Protein AF-B9S0R6-F1 (afdb_monomer)

Nearest PDB structures (foldseek):
  6re8-assembly1_X  TM=9.448E-01  e=1.190E-04  Polytomella sp. Pringsheim 198.80
  7tjx-assembly1_B  TM=8.939E-01  e=7.046E-03  Saccharomyces cerevisiae
  6foc-assembly1_A  TM=8.684E-01  e=1.083E-02  Mycolicibacterium smegmatis MC2 155
  7njo-assembly1_C  TM=8.568E-01  e=1.342E-02  Mycolicibacterium smegmatis MC2 155
  8jr0-assembly1_C  TM=8.614E-01  e=3.404E-02  Mycobacterium tuberculosis

Solvent-accessible surface area (backbone atoms only — not comparable to full-atom values): 4742 Å² total; per-residue (Å²): 142,72,86,71,80,90,73,59,91,88,63,90,80,83,82,85,86,66,73,67,57,39,73,49,62,79,68,52,64,96,62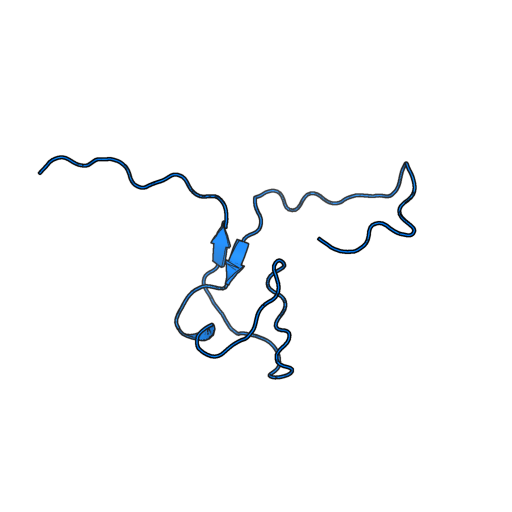,47,65,50,98,82,59,47,67,76,61,84,78,64,86,75,84,58,97,40,66,42,55,78,79,71,82,78,82,79,90,76,86,130

Sequence (64 aa):
MSATDGLIRGMEVIDTGGPLSVPVGGATLGRLFNVLEEPVDDLGPVDTRATSPIHRSAPAFIQC

Mean predicted aligned error: 6.26 Å

InterPro domains:
  IPR027417 P-loop containing nucleoside triphosphate hydrolase [SSF52540] (21-62)
  IPR050053 ATPase alpha/beta chains [PTHR15184] (1-63)

Secondary structure (DSSP, 8-state):
----TT--TT------SSS-EEE-SGGGTT--B-TTS-B-SSS-----S-EEES--PPPP----

Foldseek 3Di:
DDDCPPDDPPDDDDDPPDAQKEADDPQCPPFDADPNRDTPPPPDDRDGPDIGHPDDDDDDDDDD

Radius of gyration: 16.46 Å; Cα contacts (8 Å, |Δi|>4): 51; chains: 1; bounding box: 41×21×51 Å

pLDDT: mean 87.4, std 6.11, range [59.59, 94.75]

Structure (mmCIF, N/CA/C/O backbone):
data_AF-B9S0R6-F1
#
_entry.id   AF-B9S0R6-F1
#
loop_
_atom_site.group_PDB
_atom_site.id
_atom_site.type_symbol
_atom_site.label_atom_id
_atom_site.label_alt_id
_atom_site.label_comp_id
_atom_site.label_asym_id
_atom_site.label_entity_id
_atom_site.label_seq_id
_atom_site.pdbx_PDB_ins_code
_atom_site.Cartn_x
_atom_site.Cartn_y
_atom_site.Cartn_z
_atom_site.occupancy
_atom_site.B_iso_or_eq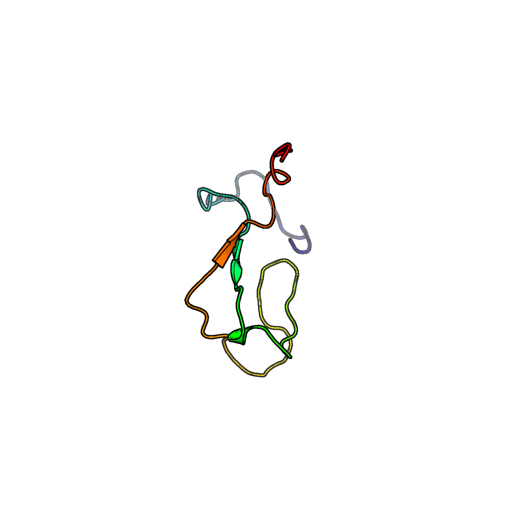uiv
_atom_site.auth_seq_id
_atom_site.auth_comp_id
_atom_site.auth_asym_id
_atom_site.auth_atom_id
_atom_site.pdbx_PDB_model_num
ATOM 1 N N . MET A 1 1 ? 2.286 2.403 -8.591 1.00 67.81 1 MET A N 1
ATOM 2 C CA . MET A 1 1 ? 2.059 3.840 -8.835 1.00 67.81 1 MET A CA 1
ATOM 3 C C . MET A 1 1 ? 3.408 4.474 -9.101 1.00 67.81 1 MET A C 1
ATOM 5 O O . MET A 1 1 ? 4.052 4.958 -8.182 1.00 67.81 1 MET A O 1
ATOM 9 N N . SER A 1 2 ? 3.850 4.388 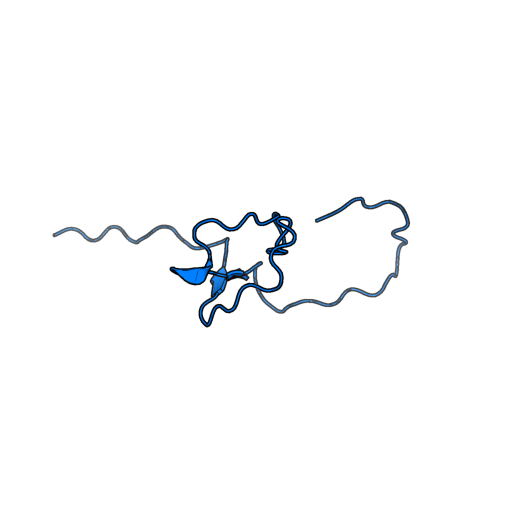-10.349 1.00 82.62 2 SER A N 1
ATOM 10 C CA . SER A 1 2 ? 5.195 4.780 -10.781 1.00 82.62 2 SER A CA 1
ATOM 11 C C . SER A 1 2 ? 5.080 5.715 -11.985 1.00 82.62 2 SER A C 1
ATOM 13 O O . SER A 1 2 ? 3.966 6.079 -12.373 1.00 82.62 2 SER A O 1
ATOM 15 N N . ALA A 1 3 ? 6.214 6.120 -12.562 1.00 88.19 3 ALA A N 1
ATOM 16 C CA . ALA A 1 3 ? 6.227 6.928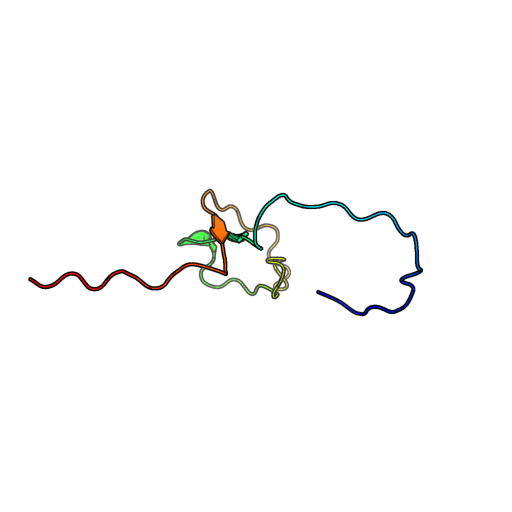 -13.777 1.00 88.19 3 ALA A CA 1
ATOM 17 C C . ALA A 1 3 ? 5.367 6.288 -14.882 1.00 88.19 3 ALA A C 1
ATOM 19 O O . ALA A 1 3 ? 5.302 5.066 -15.010 1.00 88.19 3 ALA A O 1
ATOM 20 N N . THR A 1 4 ? 4.693 7.133 -15.662 1.00 88.25 4 THR A N 1
ATOM 21 C CA . THR A 1 4 ? 3.810 6.707 -16.764 1.00 88.25 4 THR A CA 1
ATOM 22 C C . THR A 1 4 ? 4.504 6.758 -18.126 1.00 88.25 4 THR A C 1
ATOM 24 O O . THR A 1 4 ? 3.875 6.516 -19.156 1.00 88.25 4 THR A O 1
ATOM 27 N N . ASP A 1 5 ? 5.808 7.039 -18.136 1.00 88.88 5 ASP A N 1
ATOM 28 C CA . ASP A 1 5 ? 6.626 7.060 -19.342 1.00 88.88 5 ASP A CA 1
ATOM 29 C C . ASP A 1 5 ? 6.651 5.671 -19.997 1.00 88.88 5 ASP A C 1
ATOM 31 O O . ASP A 1 5 ? 6.874 4.655 -19.342 1.00 88.88 5 ASP A O 1
ATOM 35 N N . GLY A 1 6 ? 6.404 5.623 -21.308 1.00 90.00 6 GLY A N 1
ATOM 36 C CA . GLY A 1 6 ? 6.379 4.376 -22.081 1.00 90.00 6 GLY A CA 1
ATOM 37 C C . GLY A 1 6 ? 5.039 3.630 -22.086 1.00 90.00 6 GLY A C 1
ATOM 38 O O . GLY A 1 6 ? 4.912 2.637 -22.803 1.00 90.00 6 GLY A O 1
ATOM 39 N N . LEU A 1 7 ? 4.016 4.107 -21.365 1.00 92.25 7 LEU A N 1
ATOM 40 C CA . LEU A 1 7 ? 2.661 3.564 -21.488 1.00 92.25 7 LEU A CA 1
ATOM 41 C C . LEU A 1 7 ? 2.029 3.974 -22.826 1.00 92.25 7 LEU A C 1
ATOM 43 O O . LEU A 1 7 ? 2.027 5.145 -23.206 1.00 92.25 7 LEU A O 1
ATOM 47 N N . ILE A 1 8 ? 1.442 3.001 -23.525 1.00 94.50 8 ILE A N 1
ATOM 48 C CA . ILE A 1 8 ? 0.740 3.206 -24.797 1.00 94.50 8 ILE A CA 1
ATOM 49 C C . ILE A 1 8 ? -0.723 2.779 -24.688 1.00 94.50 8 ILE A C 1
ATOM 51 O O . ILE A 1 8 ? -1.092 1.915 -23.893 1.00 94.50 8 ILE A O 1
ATOM 55 N N . ARG A 1 9 ? -1.580 3.382 -25.516 1.00 94.00 9 ARG A N 1
ATOM 56 C CA . ARG A 1 9 ? -2.994 2.994 -25.600 1.00 94.00 9 ARG A CA 1
ATOM 57 C C . ARG A 1 9 ? -3.105 1.558 -26.117 1.00 94.00 9 ARG A C 1
ATOM 59 O O . ARG A 1 9 ? -2.448 1.213 -27.093 1.00 94.00 9 ARG A O 1
ATOM 66 N N . GLY A 1 10 ? -3.968 0.760 -25.491 1.00 93.38 10 GLY A N 1
ATOM 67 C CA . GLY A 1 10 ? -4.169 -0.649 -25.843 1.00 93.38 10 GLY A CA 1
ATOM 68 C C . GLY A 1 10 ? -3.201 -1.623 -25.165 1.00 93.38 10 GLY A C 1
ATOM 69 O O . GLY A 1 10 ? -3.247 -2.808 -25.472 1.00 93.38 10 GLY A O 1
ATOM 70 N N . MET A 1 11 ? -2.345 -1.147 -24.253 1.00 94.75 11 MET A N 1
ATOM 71 C CA . MET A 1 11 ? -1.556 -2.019 -23.383 1.00 94.75 11 MET A CA 1
ATOM 72 C C . MET A 1 11 ? -2.479 -2.865 -22.495 1.00 94.75 11 MET A C 1
ATOM 74 O O . MET A 1 11 ? -3.500 -2.379 -22.008 1.00 94.75 11 MET A O 1
ATOM 78 N N . GLU A 1 12 ? -2.116 -4.130 -22.306 1.00 94.00 12 GLU A N 1
ATOM 79 C CA . GLU A 1 12 ? -2.838 -5.055 -21.438 1.00 94.00 12 GLU A CA 1
ATOM 80 C C . GLU A 1 12 ? -2.736 -4.613 -19.972 1.00 94.00 12 GLU A C 1
ATOM 82 O O . GLU A 1 12 ? -1.673 -4.206 -19.501 1.00 94.00 12 GLU A O 1
ATOM 87 N N . VAL A 1 13 ? -3.855 -4.681 -19.254 1.00 92.94 13 VAL A N 1
ATOM 88 C CA . VAL A 1 13 ? -3.951 -4.323 -17.837 1.00 92.94 13 VAL A CA 1
ATOM 89 C C . VAL A 1 13 ? -4.671 -5.449 -17.113 1.00 92.94 13 VAL A C 1
ATOM 91 O O . VAL A 1 13 ? -5.710 -5.919 -17.573 1.00 92.94 13 VAL A O 1
ATOM 94 N N . ILE A 1 14 ? -4.122 -5.860 -15.972 1.00 93.56 14 ILE A N 1
ATOM 95 C CA . ILE A 1 14 ? -4.688 -6.906 -15.121 1.00 93.56 14 ILE A CA 1
ATOM 96 C C . ILE A 1 14 ? -5.324 -6.241 -13.900 1.00 93.56 14 ILE A C 1
ATOM 98 O O . ILE A 1 14 ? -4.670 -5.472 -13.197 1.00 93.56 14 ILE A O 1
ATOM 102 N N . ASP A 1 15 ? -6.595 -6.550 -13.651 1.00 92.12 15 ASP A N 1
ATOM 103 C CA . ASP A 1 15 ? -7.287 -6.166 -12.422 1.00 92.12 15 ASP A CA 1
ATOM 104 C C . ASP A 1 15 ? -6.953 -7.161 -11.300 1.00 92.12 15 ASP A C 1
ATOM 106 O 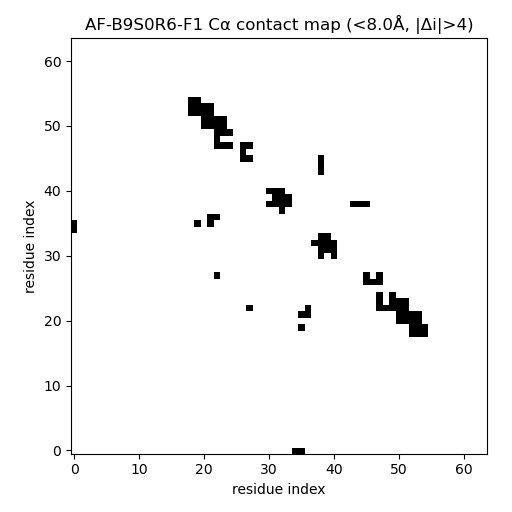O . ASP A 1 15 ? -7.109 -8.373 -11.460 1.00 92.12 15 ASP A O 1
ATOM 110 N N . THR A 1 16 ? -6.499 -6.652 -10.155 1.00 88.88 16 THR A N 1
ATOM 111 C CA . THR A 1 16 ? -6.206 -7.450 -8.956 1.00 88.88 16 THR A CA 1
ATOM 112 C C . THR A 1 16 ? -7.470 -7.851 -8.189 1.00 88.88 16 THR A C 1
ATOM 114 O O . THR A 1 16 ? -7.384 -8.630 -7.240 1.00 88.88 16 THR A O 1
ATOM 117 N N . GLY A 1 17 ? -8.643 -7.339 -8.578 1.00 90.38 17 GLY A N 1
ATOM 118 C CA . GLY A 1 17 ? -9.948 -7.726 -8.032 1.00 90.38 17 GLY A CA 1
ATOM 119 C C . GLY A 1 17 ? -10.291 -7.076 -6.690 1.00 90.38 17 GLY A C 1
ATOM 120 O O . GLY A 1 17 ? -11.282 -7.438 -6.056 1.00 90.38 17 GLY A O 1
ATOM 121 N N . GLY A 1 18 ? -9.486 -6.118 -6.236 1.00 87.25 18 GLY A N 1
ATOM 122 C CA . GLY A 1 18 ? -9.677 -5.455 -4.956 1.00 87.25 18 GLY A CA 1
ATOM 123 C C . GLY A 1 18 ? -8.746 -4.262 -4.759 1.00 87.25 18 GLY A C 1
ATOM 124 O O . GLY A 1 18 ? -7.816 -4.055 -5.543 1.00 87.25 18 GLY A O 1
ATOM 125 N N . PRO A 1 19 ? -8.995 -3.459 -3.713 1.00 87.88 19 PRO A N 1
ATOM 126 C CA . PRO A 1 19 ? -8.126 -2.348 -3.357 1.00 87.88 19 PRO A CA 1
ATOM 127 C C . PRO A 1 19 ? -6.727 -2.836 -2.953 1.00 87.88 19 PRO A C 1
ATOM 129 O O . PRO A 1 19 ? -6.548 -3.957 -2.472 1.00 87.88 19 PRO A O 1
ATOM 132 N N . LEU A 1 20 ? -5.748 -1.942 -3.092 1.00 89.38 20 LEU A N 1
ATOM 133 C CA . LEU A 1 20 ? -4.372 -2.144 -2.636 1.00 89.38 20 LEU A CA 1
ATOM 134 C C . LEU A 1 20 ? -4.346 -2.578 -1.155 1.00 89.38 20 LEU A C 1
ATOM 136 O O . LEU A 1 20 ? -5.065 -1.992 -0.334 1.00 89.38 20 LEU A O 1
ATOM 140 N N . SER A 1 21 ? -3.591 -3.632 -0.836 1.00 89.31 21 SER A N 1
ATOM 141 C CA . SER A 1 21 ? -3.729 -4.423 0.394 1.00 89.31 21 SER A CA 1
ATOM 142 C C . SER A 1 21 ? -2.390 -4.687 1.075 1.00 89.31 21 SER A C 1
ATOM 144 O O . SER A 1 21 ? -1.728 -5.675 0.788 1.00 89.31 21 SER A O 1
ATOM 146 N N . VAL A 1 22 ? -2.060 -3.867 2.071 1.00 89.31 22 VAL A N 1
ATOM 147 C CA . VAL A 1 22 ? -0.729 -3.811 2.681 1.00 89.31 22 VAL A CA 1
ATOM 148 C C . VAL A 1 22 ? -0.497 -4.913 3.713 1.00 89.31 22 VAL A C 1
ATOM 150 O O . VAL A 1 22 ? -1.437 -5.271 4.434 1.00 89.31 22 VAL A O 1
ATOM 153 N N . PRO A 1 23 ? 0.735 -5.440 3.859 1.00 89.50 23 PRO A N 1
ATOM 154 C CA . PRO A 1 23 ? 1.070 -6.328 4.961 1.00 89.50 23 PRO A CA 1
ATOM 155 C C . PRO A 1 23 ? 0.902 -5.588 6.292 1.00 89.50 23 PRO A C 1
ATOM 157 O O . PRO A 1 23 ? 1.293 -4.431 6.436 1.00 89.50 23 PRO A O 1
ATOM 160 N N . VAL A 1 24 ? 0.318 -6.260 7.282 1.00 89.12 24 VAL A N 1
ATOM 161 C CA . VAL A 1 24 ? 0.109 -5.713 8.628 1.00 89.12 24 VAL A CA 1
ATOM 162 C C . VAL A 1 24 ? 0.564 -6.700 9.700 1.00 89.12 24 VAL A C 1
ATOM 164 O O . VAL A 1 24 ? 0.598 -7.912 9.489 1.00 89.12 24 VAL A O 1
ATOM 167 N N . GLY A 1 25 ? 0.885 -6.181 10.884 1.00 88.44 25 GLY A N 1
ATOM 168 C CA . GLY A 1 25 ? 1.236 -6.973 12.065 1.00 88.44 25 GLY A CA 1
ATOM 169 C C . GLY A 1 25 ? 2.627 -6.652 12.606 1.00 88.44 25 GLY A C 1
ATOM 170 O O . GLY A 1 25 ? 3.272 -5.701 12.187 1.00 88.44 25 GLY A O 1
ATOM 171 N N . GLY A 1 26 ? 3.108 -7.453 13.559 1.00 87.56 26 GLY A N 1
ATOM 172 C CA . GLY A 1 26 ? 4.412 -7.212 14.194 1.00 87.56 26 GLY A CA 1
ATOM 173 C C . GLY A 1 26 ? 5.603 -7.323 13.233 1.00 87.56 26 GLY A C 1
ATOM 174 O O . GLY A 1 26 ? 6.606 -6.649 13.431 1.00 87.56 26 GLY A O 1
ATOM 175 N N . ALA A 1 27 ? 5.475 -8.120 12.167 1.00 85.12 27 ALA A N 1
ATOM 176 C CA . ALA A 1 27 ? 6.532 -8.344 11.179 1.00 85.12 27 ALA A CA 1
ATOM 177 C C . ALA A 1 27 ? 6.874 -7.099 10.337 1.00 85.12 27 ALA A C 1
ATOM 179 O O . ALA A 1 27 ? 7.945 -7.044 9.739 1.00 85.12 27 ALA A O 1
ATOM 180 N N . THR A 1 28 ? 5.995 -6.092 10.298 1.00 87.12 28 THR A N 1
ATOM 181 C CA . THR A 1 28 ? 6.233 -4.842 9.561 1.00 87.12 28 THR A CA 1
ATOM 182 C C . THR A 1 28 ? 6.951 -3.783 10.400 1.00 87.12 28 THR A C 1
ATOM 184 O O . THR A 1 28 ? 7.322 -2.734 9.878 1.00 87.12 28 THR A O 1
ATOM 187 N N . LEU A 1 29 ? 7.143 -4.015 11.703 1.00 87.69 29 LEU A N 1
ATOM 188 C CA . LEU A 1 29 ? 7.815 -3.064 12.586 1.00 87.69 29 LEU A CA 1
ATOM 189 C C . LEU A 1 29 ? 9.306 -2.968 12.242 1.00 87.69 29 LEU A C 1
ATOM 191 O O . LEU A 1 29 ? 9.996 -3.978 12.142 1.00 87.69 29 LEU A O 1
ATOM 195 N N . GLY A 1 30 ? 9.804 -1.740 12.086 1.00 88.00 30 GLY A N 1
ATOM 196 C CA . GLY A 1 30 ? 11.206 -1.478 11.740 1.00 88.00 30 GLY A CA 1
ATOM 197 C C . GLY A 1 30 ? 11.551 -1.695 10.264 1.00 88.00 30 GLY A C 1
ATOM 198 O O . GLY A 1 30 ? 12.721 -1.610 9.907 1.00 88.00 30 GLY A O 1
ATOM 199 N N . ARG A 1 31 ? 10.550 -1.960 9.419 1.00 89.75 31 ARG A N 1
ATOM 200 C CA . ARG A 1 31 ? 10.700 -2.109 7.969 1.00 89.75 31 ARG A CA 1
ATOM 201 C C . ARG A 1 31 ? 10.307 -0.818 7.250 1.00 89.75 31 ARG A C 1
ATOM 203 O O . ARG A 1 31 ? 9.431 -0.091 7.728 1.00 89.75 31 ARG A O 1
ATOM 210 N N . LEU A 1 32 ? 10.931 -0.545 6.105 1.00 87.25 32 LEU A N 1
ATOM 211 C CA . LEU A 1 32 ? 10.577 0.589 5.245 1.00 87.25 32 LEU A CA 1
ATOM 212 C C . LEU A 1 32 ? 9.867 0.090 3.988 1.00 87.25 32 LEU A C 1
ATOM 214 O O . LEU A 1 32 ? 10.425 -0.692 3.223 1.00 87.25 32 LEU A O 1
ATOM 218 N N . PHE A 1 33 ? 8.649 0.579 3.766 1.00 88.62 33 PHE A N 1
ATOM 219 C CA . PHE A 1 33 ? 7.813 0.194 2.632 1.00 88.62 33 PHE A CA 1
ATOM 220 C C . PHE A 1 33 ? 7.534 1.382 1.724 1.00 88.62 33 PHE A C 1
ATOM 222 O O . PHE A 1 33 ? 7.389 2.516 2.194 1.00 88.62 33 PHE A O 1
ATOM 229 N N . ASN A 1 34 ? 7.398 1.109 0.429 1.00 87.94 34 ASN A N 1
ATOM 230 C CA . ASN A 1 34 ? 6.807 2.059 -0.501 1.00 87.94 34 ASN A CA 1
ATOM 231 C C . ASN A 1 34 ? 5.265 1.973 -0.488 1.00 87.94 34 ASN A C 1
ATOM 233 O O . ASN A 1 34 ? 4.658 1.174 0.224 1.00 87.94 34 ASN A O 1
ATOM 237 N N . VAL A 1 35 ? 4.615 2.813 -1.298 1.00 86.94 35 VAL A N 1
ATOM 238 C CA . VAL A 1 35 ? 3.144 2.863 -1.402 1.00 86.94 35 VAL A CA 1
ATOM 239 C C . VAL A 1 35 ? 2.554 1.558 -1.948 1.00 86.94 35 VAL A C 1
ATOM 241 O O . VAL A 1 35 ? 1.396 1.269 -1.682 1.00 86.94 35 VAL A O 1
ATOM 244 N N . LEU A 1 36 ? 3.337 0.783 -2.700 1.00 85.00 36 LEU A N 1
ATOM 245 C CA . LEU A 1 36 ? 2.952 -0.495 -3.300 1.00 85.00 36 LEU A CA 1
ATOM 246 C C . LEU A 1 36 ? 3.383 -1.702 -2.467 1.00 85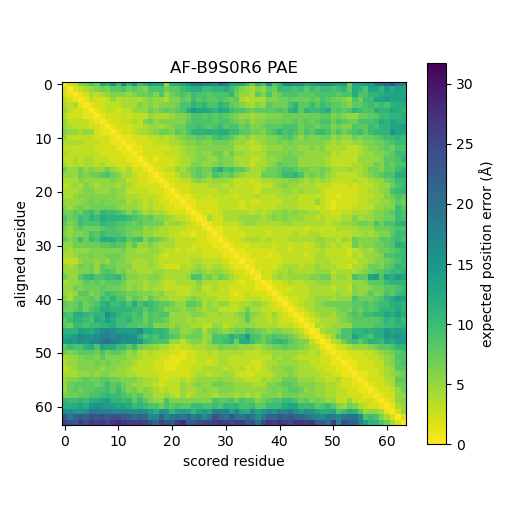.00 36 LEU A C 1
ATOM 248 O O . LEU A 1 36 ? 3.363 -2.809 -2.988 1.00 85.00 36 LEU A O 1
ATOM 252 N N . GLU A 1 37 ? 3.760 -1.489 -1.202 1.00 79.69 37 GLU A N 1
ATOM 253 C CA . GLU A 1 37 ? 4.069 -2.554 -0.237 1.00 79.69 37 GLU A CA 1
ATOM 254 C C . GLU A 1 37 ? 5.405 -3.260 -0.463 1.00 79.69 37 GLU A C 1
ATOM 256 O O . GLU A 1 37 ? 5.723 -4.229 0.228 1.00 79.69 37 GLU A O 1
ATOM 261 N N . GLU A 1 38 ? 6.227 -2.761 -1.379 1.00 84.50 38 GLU A N 1
ATOM 262 C CA . GLU A 1 38 ? 7.542 -3.332 -1.624 1.00 84.50 38 GLU A CA 1
ATOM 263 C C . GLU A 1 38 ? 8.514 -2.830 -0.543 1.00 84.50 38 GLU A C 1
ATOM 265 O O . GLU A 1 38 ? 8.582 -1.616 -0.288 1.00 84.50 38 GLU A O 1
ATOM 270 N N . PRO A 1 39 ? 9.259 -3.736 0.119 1.00 86.88 39 PRO A N 1
ATOM 271 C CA . PRO A 1 39 ? 10.292 -3.345 1.062 1.00 86.88 39 PRO A CA 1
ATOM 272 C C . PRO A 1 39 ? 11.435 -2.663 0.306 1.00 86.88 39 PRO A C 1
ATOM 274 O O . PRO A 1 39 ? 12.011 -3.232 -0.619 1.00 86.88 39 PRO A O 1
ATOM 277 N N . VAL A 1 40 ? 11.768 -1.440 0.711 1.00 87.56 40 VAL A N 1
ATOM 278 C CA . VAL A 1 40 ? 12.849 -0.625 0.123 1.00 87.56 40 VAL A CA 1
ATOM 279 C C . VAL A 1 40 ? 14.038 -0.488 1.080 1.00 87.56 40 VAL A C 1
ATOM 281 O O . VAL A 1 40 ? 14.821 0.452 0.988 1.00 87.56 40 VAL A O 1
ATOM 284 N N . ASP A 1 41 ? 14.135 -1.405 2.043 1.00 88.31 41 ASP A N 1
ATOM 285 C CA . ASP A 1 41 ? 15.136 -1.414 3.111 1.00 88.31 41 ASP A CA 1
ATOM 286 C C . ASP A 1 41 ? 16.278 -2.420 2.898 1.00 88.31 41 ASP A C 1
ATOM 288 O O . ASP A 1 41 ? 17.112 -2.566 3.785 1.00 88.31 41 ASP A O 1
ATOM 292 N N . ASP A 1 42 ? 16.328 -3.117 1.756 1.00 85.56 42 ASP A N 1
ATOM 293 C CA . ASP A 1 42 ? 17.327 -4.151 1.418 1.00 85.56 42 ASP A CA 1
ATOM 294 C C . ASP A 1 42 ? 17.436 -5.313 2.436 1.00 85.56 42 ASP A C 1
ATOM 296 O O . ASP A 1 42 ? 18.353 -6.133 2.375 1.00 85.5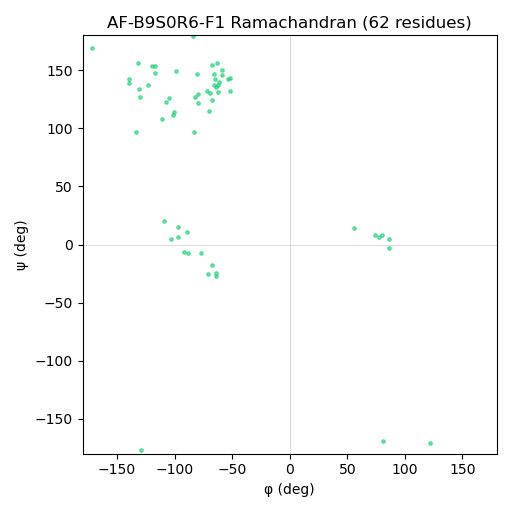6 42 ASP A O 1
ATOM 300 N N . LEU A 1 43 ? 16.468 -5.451 3.352 1.00 85.44 43 LEU A N 1
ATOM 301 C CA . LEU A 1 43 ? 16.443 -6.483 4.401 1.00 85.44 43 LEU A CA 1
ATOM 302 C C . LEU A 1 43 ? 15.747 -7.787 3.960 1.00 85.44 43 LEU A C 1
ATOM 304 O O . LEU A 1 43 ? 15.480 -8.665 4.781 1.00 85.44 43 LEU A O 1
ATOM 308 N N . GLY A 1 44 ? 15.446 -7.928 2.666 1.00 85.81 44 GLY A N 1
ATOM 309 C CA . GLY A 1 44 ? 14.759 -9.090 2.098 1.00 85.81 44 GLY A CA 1
ATOM 310 C C . GLY A 1 44 ? 13.229 -9.056 2.266 1.00 85.81 44 GLY A C 1
ATOM 311 O O . GLY A 1 44 ? 12.660 -8.022 2.621 1.00 85.81 44 GLY A O 1
ATOM 312 N N . PRO A 1 45 ? 12.521 -10.165 1.986 1.00 85.19 45 PRO A N 1
ATOM 313 C CA . PRO A 1 45 ? 11.060 -10.200 2.036 1.00 85.19 45 PRO A CA 1
ATOM 314 C C . PRO A 1 45 ? 10.519 -10.051 3.467 1.00 85.19 45 PRO A C 1
ATOM 316 O O . PRO A 1 45 ? 11.187 -10.378 4.450 1.00 85.19 45 PRO A O 1
ATOM 319 N N . VAL A 1 46 ? 9.291 -9.547 3.592 1.00 82.50 46 VAL A N 1
ATOM 320 C CA . VAL A 1 46 ? 8.586 -9.443 4.879 1.00 82.50 46 VAL A CA 1
ATOM 321 C C . VAL A 1 46 ? 7.599 -10.595 4.969 1.00 82.50 46 VAL A C 1
ATOM 323 O O . VAL A 1 46 ? 6.647 -10.650 4.197 1.00 82.50 46 VAL A O 1
ATOM 326 N N . ASP A 1 47 ? 7.825 -11.520 5.898 1.00 77.62 47 ASP A N 1
ATOM 327 C CA . ASP A 1 47 ? 6.938 -12.668 6.079 1.00 77.62 47 ASP A CA 1
ATOM 328 C C . ASP A 1 47 ? 5.748 -12.262 6.961 1.00 77.62 47 ASP A C 1
ATOM 330 O O . ASP A 1 47 ? 5.848 -12.187 8.191 1.00 77.62 47 ASP A O 1
ATOM 334 N N . THR A 1 48 ? 4.622 -11.914 6.330 1.00 78.69 48 THR A N 1
ATOM 335 C CA . THR A 1 48 ? 3.380 -11.569 7.033 1.00 78.69 48 THR A CA 1
ATOM 336 C C . THR A 1 48 ? 2.243 -12.473 6.578 1.00 78.69 48 THR A C 1
ATOM 338 O O . THR A 1 48 ? 2.071 -12.770 5.400 1.00 78.69 48 THR A O 1
ATOM 341 N N . ARG A 1 49 ? 1.437 -12.932 7.541 1.00 76.12 49 ARG A N 1
ATOM 342 C CA . ARG A 1 49 ? 0.255 -13.772 7.276 1.00 76.12 49 ARG A CA 1
ATOM 343 C C . ARG A 1 49 ? -1.030 -12.965 7.108 1.00 76.12 49 ARG A C 1
ATOM 345 O O . ARG A 1 49 ? -2.072 -13.545 6.823 1.00 76.12 49 ARG A O 1
ATOM 352 N N . ALA A 1 50 ? -0.974 -11.658 7.345 1.00 85.06 50 ALA A N 1
ATOM 353 C CA . ALA A 1 50 ? -2.132 -10.782 7.347 1.00 85.06 50 ALA A CA 1
ATOM 354 C C . ALA A 1 50 ? -1.865 -9.563 6.467 1.00 85.06 50 ALA A C 1
ATOM 356 O O . ALA A 1 50 ? -0.883 -8.844 6.662 1.00 85.06 50 ALA A O 1
ATOM 357 N N . THR A 1 51 ? -2.780 -9.320 5.534 1.00 88.19 51 THR A N 1
ATOM 358 C CA . THR A 1 51 ? -2.837 -8.109 4.719 1.00 88.19 51 THR A CA 1
ATOM 359 C C . THR A 1 51 ? -4.137 -7.361 5.003 1.00 88.19 51 THR A C 1
ATOM 361 O O . THR A 1 51 ? -5.126 -7.946 5.457 1.00 88.19 51 THR A O 1
ATOM 364 N N . SER A 1 52 ? -4.142 -6.047 4.798 1.00 89.44 52 SER A N 1
ATOM 365 C CA . SER A 1 52 ? -5.324 -5.209 4.994 1.00 89.44 52 SER A CA 1
ATOM 366 C C . SER A 1 52 ? -5.441 -4.166 3.886 1.00 89.44 52 SER A C 1
ATOM 368 O O . SER A 1 52 ? -4.445 -3.528 3.561 1.00 89.44 52 SER A O 1
ATOM 370 N N . PRO A 1 53 ? -6.649 -3.903 3.360 1.00 92.31 53 PRO A N 1
ATOM 371 C CA . PRO A 1 53 ? -6.842 -2.862 2.360 1.00 92.31 53 PRO A CA 1
ATOM 372 C C . PRO A 1 53 ? -6.550 -1.469 2.931 1.00 92.31 53 PRO A C 1
ATOM 374 O O . PRO A 1 53 ? -6.923 -1.179 4.074 1.00 92.31 53 PRO A O 1
ATOM 377 N N . ILE A 1 54 ? -5.940 -0.596 2.121 1.00 91.62 54 ILE A N 1
ATOM 378 C CA . ILE A 1 54 ? -5.682 0.812 2.492 1.00 91.62 54 ILE A CA 1
ATOM 379 C C . ILE A 1 54 ? -6.962 1.652 2.541 1.00 91.62 54 ILE A C 1
ATOM 381 O O 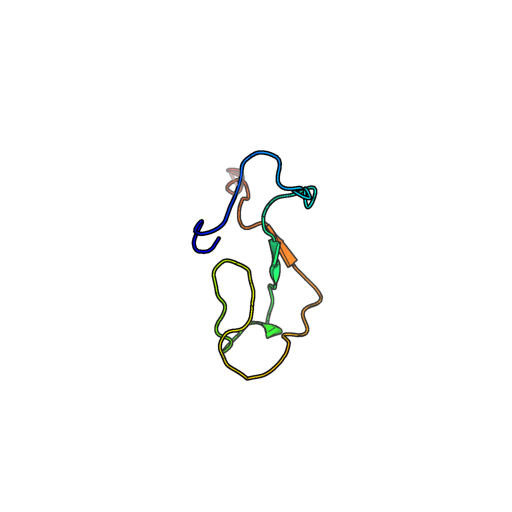. ILE A 1 54 ? -7.045 2.646 3.259 1.00 91.62 54 ILE A O 1
ATOM 385 N N . HIS A 1 55 ? -7.981 1.241 1.789 1.00 92.25 55 HIS A N 1
ATOM 386 C CA . HIS A 1 55 ? -9.295 1.861 1.800 1.00 92.25 55 HIS A CA 1
ATOM 387 C C . HIS A 1 55 ? -10.242 1.016 2.646 1.00 92.25 55 HIS A C 1
ATOM 389 O O . HIS A 1 55 ? -10.613 -0.097 2.272 1.00 92.25 55 HIS A O 1
ATOM 395 N N . ARG A 1 56 ? -10.652 1.562 3.791 1.00 90.88 56 ARG A N 1
ATOM 396 C CA . ARG A 1 56 ? -11.646 0.967 4.682 1.00 90.88 56 ARG A CA 1
ATOM 397 C C . ARG A 1 56 ? -12.561 2.062 5.216 1.00 90.88 56 ARG A C 1
ATOM 399 O O . ARG A 1 56 ? -12.104 3.167 5.500 1.00 90.88 56 ARG A O 1
ATOM 406 N N . SER A 1 57 ? -13.846 1.752 5.360 1.00 92.12 57 SER A N 1
ATOM 407 C CA . SER A 1 57 ? -14.801 2.643 6.018 1.00 92.12 57 SER A CA 1
ATOM 408 C C . SER A 1 57 ? -14.367 2.943 7.451 1.00 92.12 57 SER A C 1
ATOM 410 O O . SER A 1 57 ? -13.804 2.086 8.138 1.00 92.12 57 SER A O 1
ATOM 412 N N . ALA A 1 58 ? -14.659 4.158 7.907 1.00 92.00 58 ALA A N 1
ATOM 413 C CA . ALA A 1 58 ? -14.476 4.507 9.305 1.00 92.00 58 ALA A CA 1
ATOM 414 C C . ALA A 1 58 ? -15.320 3.579 10.207 1.00 92.00 58 ALA A C 1
ATOM 416 O O . ALA A 1 58 ? -1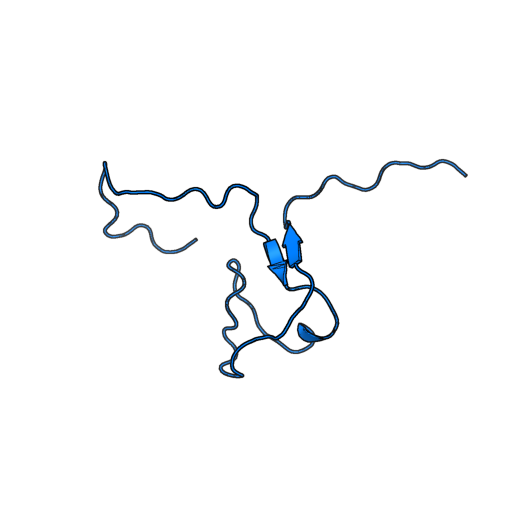6.383 3.114 9.778 1.00 92.00 58 ALA A O 1
ATOM 417 N N . PRO A 1 59 ? -14.872 3.306 11.445 1.00 92.50 59 PRO A N 1
ATOM 418 C CA . PRO A 1 59 ? -15.666 2.562 12.415 1.00 92.50 59 PRO A CA 1
ATOM 419 C C . PRO A 1 59 ? -17.050 3.192 12.613 1.00 92.50 59 PRO A C 1
ATOM 421 O O . PRO A 1 59 ? -17.184 4.417 12.628 1.00 92.50 59 PRO A O 1
ATOM 424 N N . ALA A 1 60 ? -18.077 2.357 12.777 1.00 92.25 60 ALA A N 1
ATOM 425 C CA . ALA A 1 60 ? -19.422 2.835 13.073 1.00 92.25 60 ALA A CA 1
ATOM 426 C C . ALA A 1 60 ? -19.467 3.511 14.450 1.00 92.25 60 ALA A C 1
ATOM 428 O O . ALA A 1 60 ? -18.784 3.090 15.386 1.00 92.25 60 ALA A O 1
ATOM 429 N N . PHE A 1 61 ? -20.307 4.537 14.584 1.00 92.12 61 PHE A N 1
ATOM 430 C CA . PHE A 1 61 ? -20.620 5.102 15.890 1.00 92.12 61 PHE A CA 1
ATOM 431 C C . PHE A 1 61 ? -21.477 4.101 16.675 1.00 92.12 61 PHE A C 1
ATOM 433 O O . PHE A 1 61 ? -22.599 3.797 16.273 1.00 92.12 61 PHE A O 1
ATOM 440 N N . ILE A 1 62 ? -20.939 3.574 17.776 1.00 88.38 62 ILE A N 1
ATOM 441 C CA . ILE A 1 62 ? -21.644 2.677 18.696 1.00 88.38 62 ILE A CA 1
ATOM 442 C C . ILE A 1 62 ? -21.838 3.462 19.994 1.00 88.38 62 ILE A C 1
ATOM 444 O O . ILE A 1 62 ? -20.868 3.751 20.689 1.00 88.38 62 ILE A O 1
ATOM 448 N N . GLN A 1 63 ? -23.072 3.876 20.283 1.00 73.38 63 GLN A N 1
ATOM 449 C CA . GLN A 1 63 ? -23.401 4.591 21.516 1.00 73.38 63 GLN A CA 1
ATOM 450 C C . GLN A 1 63 ? -23.537 3.570 22.657 1.00 73.38 63 GLN A C 1
ATOM 452 O O . GLN A 1 63 ? -24.316 2.625 22.530 1.00 73.38 63 GLN A O 1
ATOM 457 N N . CYS A 1 64 ? -22.731 3.738 23.710 1.00 59.59 64 CYS A N 1
ATOM 458 C CA . CYS A 1 64 ? -22.765 2.926 24.932 1.00 59.59 64 CYS A CA 1
ATOM 459 C C . CYS A 1 64 ? -23.993 3.227 25.795 1.00 59.59 64 CYS A C 1
ATOM 461 O O . CYS A 1 64 ? -24.396 4.414 25.842 1.00 59.59 64 CYS A O 1
#

Organism: Ricinus communis (NCBI:txid3988)